Protein AF-A0A2V8CDM1-F1 (afdb_monomer_lite)

Radius of gyration: 17.48 Å; chains: 1; bounding box: 53×41×29 Å

Secondary structure (DSSP, 8-state):
-EEEEEEEE-TT-SS--EEEEEEEEETTTTEEEEEEEEE-TT--EE--TTT-TTHHHHHHHHHHHH---EET-S----SSS-TT--S-TTSTTS-TTTTTGGGGT-TTHHHHHHHHHHHHTT-

Foldseek 3Di:
DDKAWDKAADVVDPFQRIWIWIWDADPVVRDTDIDIDRADQPGEAEQCCVVPVVSLVRVLLCCQAPVHHYPPRPDNQHDPDDRLADDHNNHPPADPCGPPVVCVPDVCVVVVVVVVVVVVVVD

Sequence (123 aa):
MGSDLTATDWPPRTEGRFDVLYMLYSTRHRHRVRLKVKVAEQQPIPSVTGVWAAANWLEREVYDMFGVNFTGHPDRRRILMPEDWQGFPERKDYPLEGPGELLMENPLDWLKLRQAREEAEIE

Structure (mmCIF, N/CA/C/O backbone):
data_AF-A0A2V8CDM1-F1
#
_entry.id   AF-A0A2V8CDM1-F1
#
loop_
_atom_site.group_PDB
_atom_site.id
_atom_site.type_symbol
_atom_site.label_atom_id
_atom_site.label_alt_id
_atom_site.label_comp_id
_atom_site.label_asym_id
_atom_site.label_entity_id
_atom_site.label_seq_id
_atom_site.pdbx_PDB_ins_code
_atom_site.Cartn_x
_atom_site.Cartn_y
_atom_site.Cartn_z
_atom_site.occupancy
_atom_site.B_iso_or_equiv
_atom_site.auth_seq_id
_atom_site.auth_comp_id
_atom_site.auth_asym_id
_atom_site.auth_atom_id
_atom_site.pdbx_PDB_model_num
ATOM 1 N N . MET A 1 1 ? -17.979 -4.872 -11.709 1.00 55.91 1 MET A N 1
ATOM 2 C CA . MET A 1 1 ? -17.914 -4.032 -10.494 1.00 55.91 1 MET A CA 1
ATOM 3 C C . MET A 1 1 ? -16.573 -3.327 -10.567 1.00 55.91 1 MET A C 1
ATOM 5 O O . MET A 1 1 ? -15.583 -4.026 -10.711 1.00 55.91 1 MET A O 1
ATOM 9 N 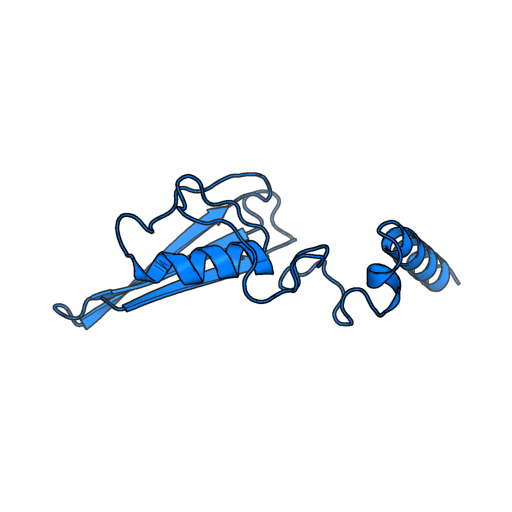N . GLY A 1 2 ? -16.541 -1.996 -10.641 1.00 58.91 2 GLY A N 1
ATOM 10 C CA . GLY A 1 2 ? -15.270 -1.264 -10.625 1.00 58.91 2 GLY A CA 1
ATOM 11 C C . GLY A 1 2 ? -14.826 -1.116 -9.176 1.00 58.91 2 GLY A C 1
ATOM 12 O O . GLY A 1 2 ? -15.636 -0.675 -8.358 1.00 58.91 2 GLY A O 1
ATOM 13 N N . SER A 1 3 ? -13.613 -1.550 -8.857 1.00 71.44 3 SER A N 1
ATOM 14 C CA . SER A 1 3 ? -13.016 -1.430 -7.529 1.00 71.44 3 SER A CA 1
ATOM 15 C C . SER A 1 3 ? -11.662 -0.754 -7.680 1.00 71.44 3 SER A C 1
ATOM 17 O O . SER A 1 3 ? -10.787 -1.315 -8.330 1.00 71.44 3 SER A O 1
ATOM 19 N N . ASP A 1 4 ? -11.524 0.438 -7.120 1.00 87.25 4 ASP A N 1
ATOM 20 C CA . ASP A 1 4 ? -10.242 1.130 -6.974 1.00 87.25 4 ASP A CA 1
ATOM 21 C C . ASP A 1 4 ? -9.787 0.971 -5.511 1.00 87.25 4 ASP A C 1
ATOM 23 O O . ASP A 1 4 ? -10.626 0.794 -4.617 1.00 87.25 4 ASP A O 1
ATOM 27 N N . LEU A 1 5 ? -8.480 0.938 -5.274 1.00 91.31 5 LEU A N 1
ATOM 28 C CA . LEU A 1 5 ? -7.871 0.704 -3.975 1.00 91.31 5 LEU A CA 1
ATOM 29 C C . LEU A 1 5 ? -6.650 1.610 -3.860 1.00 91.31 5 LEU A C 1
ATOM 31 O O . LEU A 1 5 ? -5.743 1.560 -4.680 1.00 91.31 5 LEU A O 1
ATOM 35 N N . THR A 1 6 ? -6.641 2.427 -2.814 1.00 92.38 6 THR A N 1
ATOM 36 C CA . THR A 1 6 ? -5.552 3.360 -2.522 1.00 92.38 6 THR A CA 1
ATOM 37 C C . THR A 1 6 ? -5.270 3.384 -1.024 1.00 92.38 6 THR A C 1
ATOM 39 O O . THR A 1 6 ? -6.052 2.857 -0.226 1.00 92.38 6 THR A O 1
ATOM 42 N N . ALA A 1 7 ? -4.168 4.000 -0.615 1.00 93.50 7 ALA A N 1
ATOM 43 C CA . ALA A 1 7 ? -3.851 4.211 0.787 1.00 93.50 7 ALA A CA 1
ATOM 44 C C . ALA A 1 7 ? -3.511 5.677 1.064 1.00 93.50 7 ALA A C 1
ATOM 46 O O . ALA A 1 7 ? -3.249 6.477 0.171 1.00 93.50 7 ALA A O 1
ATOM 47 N N . THR A 1 8 ? -3.591 6.067 2.329 1.00 92.50 8 THR A N 1
ATOM 48 C CA . THR A 1 8 ? -3.200 7.403 2.777 1.00 92.50 8 THR A CA 1
ATOM 49 C C . THR A 1 8 ? -2.445 7.298 4.088 1.00 92.50 8 THR A C 1
ATOM 51 O O . THR A 1 8 ? -2.928 6.666 5.028 1.00 92.50 8 THR A O 1
ATOM 54 N N . ASP A 1 9 ? -1.298 7.966 4.164 1.00 90.94 9 ASP A N 1
ATOM 55 C CA . ASP A 1 9 ? -0.483 8.053 5.374 1.00 90.94 9 ASP A CA 1
ATOM 56 C C . ASP A 1 9 ? -0.932 9.218 6.283 1.00 90.94 9 ASP A C 1
ATOM 58 O O . ASP A 1 9 ? -1.088 10.370 5.850 1.00 90.94 9 ASP A O 1
ATOM 62 N N . TRP A 1 10 ? -1.138 8.922 7.567 1.00 88.81 10 TRP A N 1
ATOM 63 C CA . TRP A 1 10 ? -1.468 9.866 8.637 1.00 88.81 10 TRP A CA 1
ATOM 64 C C . TRP A 1 10 ? -0.462 9.757 9.799 1.00 88.81 10 TRP A C 1
ATOM 66 O O . TRP A 1 10 ? -0.808 9.206 10.847 1.00 88.81 10 TRP A O 1
ATOM 76 N N . PRO A 1 11 ? 0.740 10.357 9.672 1.00 81.75 11 PRO A N 1
ATOM 77 C CA . PRO A 1 11 ? 1.795 10.296 10.688 1.00 81.75 11 PRO A CA 1
ATOM 78 C C . PRO A 1 11 ? 1.384 10.729 12.107 1.00 81.75 11 PRO A C 1
ATOM 80 O O . PRO A 1 11 ? 1.836 10.099 13.057 1.00 81.75 11 PRO A O 1
ATOM 83 N N . PRO A 1 12 ? 0.506 11.739 12.309 1.00 82.81 12 PRO A N 1
ATOM 84 C CA . PRO A 1 12 ? 0.114 12.158 13.658 1.00 82.81 12 PRO A CA 1
ATOM 85 C C . PRO A 1 12 ? -0.718 11.129 14.438 1.00 82.81 12 PRO A C 1
ATOM 87 O O . PRO A 1 12 ? -1.038 11.367 15.601 1.00 82.81 12 PRO A O 1
ATOM 90 N N . ARG A 1 13 ? -1.149 10.023 13.815 1.00 80.94 13 ARG A N 1
ATOM 91 C CA . ARG A 1 13 ? -1.975 9.007 14.475 1.00 80.94 13 ARG A CA 1
ATOM 92 C C . ARG A 1 13 ? -1.112 7.919 15.094 1.00 80.94 13 ARG A C 1
ATOM 94 O O . ARG A 1 13 ? -0.431 7.185 14.388 1.00 80.94 13 ARG A O 1
ATOM 101 N N . THR A 1 14 ? -1.236 7.767 16.408 1.00 66.88 14 THR A N 1
ATOM 102 C CA . THR A 1 14 ? -0.565 6.716 17.184 1.00 66.88 14 THR A CA 1
ATOM 103 C C . THR A 1 14 ? -1.111 5.320 16.859 1.00 66.88 14 THR A C 1
ATOM 105 O O . THR A 1 14 ? -0.359 4.352 16.837 1.00 66.88 14 THR A O 1
ATOM 108 N N . GLU A 1 15 ? -2.407 5.217 16.544 1.00 74.38 15 GLU A N 1
ATOM 109 C CA . GLU A 1 15 ? -3.071 3.973 16.142 1.00 74.38 15 GLU A CA 1
ATOM 110 C C . GLU A 1 15 ? -3.573 4.078 14.696 1.00 74.38 15 GLU A C 1
ATOM 112 O O . GLU A 1 15 ? -4.355 4.969 14.351 1.00 74.38 15 GLU A O 1
ATOM 117 N N . GLY A 1 16 ? -3.139 3.153 13.835 1.00 78.06 16 GLY A N 1
ATOM 118 C CA . GLY A 1 16 ? -3.583 3.104 12.440 1.00 78.06 16 GLY A CA 1
ATOM 119 C C . GLY A 1 16 ? -3.039 4.253 11.586 1.00 78.06 16 GLY A C 1
ATOM 120 O O . GLY A 1 16 ? -3.811 5.087 11.100 1.00 78.06 16 GLY A O 1
ATOM 121 N N . ARG A 1 17 ? -1.709 4.274 11.406 1.00 86.44 17 ARG A N 1
ATOM 122 C CA . ARG A 1 17 ? -0.968 5.224 10.557 1.00 86.44 17 ARG A CA 1
ATOM 123 C C . ARG A 1 17 ? -1.518 5.271 9.129 1.00 86.44 17 ARG A C 1
ATOM 125 O O . ARG A 1 17 ? -1.691 6.353 8.573 1.00 86.44 17 ARG A O 1
ATOM 132 N N . PHE A 1 18 ? -1.846 4.116 8.559 1.00 91.50 18 PHE A N 1
ATOM 133 C CA . PHE A 1 18 ? -2.331 4.004 7.191 1.00 91.50 18 PHE A CA 1
ATOM 134 C C . PHE A 1 18 ? -3.849 3.847 7.154 1.00 91.50 18 PHE A C 1
ATOM 136 O O . PHE A 1 18 ? -4.443 3.062 7.892 1.00 91.50 18 PHE A O 1
ATOM 143 N N . ASP A 1 19 ? -4.488 4.587 6.257 1.00 93.25 19 ASP A N 1
ATOM 144 C CA . ASP A 1 19 ? -5.883 4.389 5.890 1.00 93.25 19 ASP A CA 1
ATOM 145 C C . ASP A 1 19 ? -5.927 3.729 4.502 1.00 93.25 19 ASP A C 1
ATOM 147 O O . ASP A 1 19 ? -5.671 4.399 3.505 1.00 93.25 19 ASP A O 1
ATOM 151 N N . VAL A 1 20 ? -6.272 2.443 4.426 1.00 93.12 20 VAL A N 1
ATOM 152 C CA . VAL A 1 20 ? -6.497 1.732 3.157 1.00 93.12 20 VAL A CA 1
ATOM 153 C C . VAL A 1 20 ? -7.953 1.917 2.740 1.00 93.12 20 VAL A C 1
ATOM 155 O O . VAL A 1 20 ? -8.882 1.653 3.506 1.00 93.12 20 VAL A O 1
ATOM 158 N N . LEU A 1 21 ? -8.161 2.417 1.532 1.00 93.81 21 LEU A N 1
ATOM 159 C CA . LEU A 1 21 ? -9.448 2.837 0.999 1.00 93.81 21 LEU A CA 1
ATOM 160 C C . LEU A 1 21 ? -9.816 1.935 -0.173 1.00 93.81 21 LEU A C 1
ATOM 162 O O . LEU A 1 21 ? -9.080 1.865 -1.147 1.00 93.81 21 LEU A O 1
ATOM 166 N N . TYR A 1 22 ? -10.981 1.298 -0.095 1.00 92.12 22 TYR A N 1
ATOM 167 C CA . TYR A 1 22 ? -11.565 0.533 -1.193 1.00 92.12 22 TYR A CA 1
ATOM 168 C C . TYR A 1 22 ? -12.773 1.292 -1.731 1.00 92.12 22 TYR A C 1
ATOM 170 O O . TYR A 1 22 ? -13.751 1.522 -1.012 1.00 92.12 22 TYR A O 1
ATOM 178 N N . MET A 1 23 ? -12.729 1.675 -2.999 1.00 91.94 23 MET A N 1
ATOM 179 C CA . MET A 1 23 ? -13.803 2.374 -3.692 1.00 91.94 23 MET A CA 1
ATOM 180 C C . MET A 1 23 ? -14.546 1.383 -4.578 1.00 91.94 23 MET A C 1
ATOM 182 O O . MET A 1 23 ? -14.115 1.062 -5.679 1.00 91.94 23 MET A O 1
ATOM 186 N N . LEU A 1 24 ? -15.689 0.906 -4.095 1.00 90.62 24 LEU A N 1
ATOM 187 C CA . LEU A 1 24 ? -16.498 -0.111 -4.749 1.00 90.62 24 LEU A CA 1
ATOM 188 C C . LEU A 1 24 ? -17.675 0.526 -5.489 1.00 90.62 24 LEU A C 1
ATOM 190 O O . LEU A 1 24 ? -18.421 1.333 -4.928 1.00 90.62 24 LEU A O 1
ATOM 194 N N . TYR A 1 25 ? -17.891 0.121 -6.739 1.00 90.75 25 TYR A N 1
ATOM 195 C CA . TYR A 1 25 ? -19.025 0.567 -7.543 1.00 90.75 25 TYR A CA 1
ATOM 196 C C . TYR A 1 25 ? -19.922 -0.589 -7.988 1.00 90.75 25 TYR A C 1
ATOM 198 O O . TYR A 1 25 ? -19.510 -1.451 -8.771 1.00 90.75 25 TYR A O 1
ATOM 206 N N . SER A 1 26 ? -21.183 -0.562 -7.550 1.00 89.44 26 SER A N 1
ATOM 207 C CA . SER A 1 26 ? -22.220 -1.491 -8.002 1.00 89.44 26 SER A CA 1
ATOM 208 C C . SER A 1 26 ? -22.865 -0.985 -9.290 1.00 89.44 26 SER A C 1
ATOM 210 O O . SER A 1 26 ? -23.568 0.022 -9.282 1.00 89.44 26 SER A O 1
ATOM 212 N N . THR A 1 27 ? -22.687 -1.711 -10.395 1.00 89.00 27 THR A N 1
ATOM 213 C CA . THR A 1 27 ? -23.297 -1.374 -11.694 1.00 89.00 27 THR A CA 1
ATOM 214 C C . THR A 1 27 ? -24.813 -1.579 -11.695 1.00 89.00 27 THR A C 1
ATOM 216 O O . THR A 1 27 ? -25.533 -0.800 -12.309 1.00 89.00 27 THR A O 1
ATOM 219 N N . ARG A 1 28 ? -25.312 -2.586 -10.962 1.00 92.94 28 ARG A N 1
ATOM 220 C CA . ARG A 1 28 ? -26.747 -2.906 -10.865 1.00 92.94 28 ARG A CA 1
ATOM 221 C C . ARG A 1 28 ? -27.536 -1.823 -10.133 1.00 92.94 28 ARG A C 1
ATOM 223 O O . ARG A 1 28 ? -28.589 -1.408 -10.598 1.00 92.94 28 ARG A O 1
ATOM 230 N N . HIS A 1 29 ? -27.027 -1.379 -8.986 1.00 92.69 29 HIS A N 1
ATOM 231 C CA . HIS A 1 29 ? -27.705 -0.388 -8.146 1.00 92.69 29 HIS A CA 1
ATOM 232 C C . HIS A 1 29 ? -27.219 1.043 -8.407 1.00 92.69 29 HIS A C 1
ATOM 234 O O . HIS A 1 29 ? -27.802 1.986 -7.892 1.00 92.69 29 HIS A O 1
ATOM 240 N N . ARG A 1 30 ? -26.162 1.218 -9.215 1.00 91.38 30 ARG A N 1
ATOM 241 C CA . ARG A 1 30 ? -25.482 2.500 -9.470 1.00 91.38 30 ARG A CA 1
ATOM 242 C C . ARG A 1 30 ? -25.004 3.198 -8.189 1.00 91.38 30 ARG A C 1
ATOM 244 O O . ARG A 1 30 ? -24.876 4.417 -8.150 1.00 91.38 30 ARG A O 1
ATOM 251 N N . HIS A 1 31 ? -24.701 2.420 -7.152 1.00 92.50 31 HIS A N 1
ATOM 252 C CA . HIS A 1 31 ? -24.218 2.919 -5.867 1.00 92.50 31 HIS A CA 1
ATOM 253 C C . HIS A 1 31 ? -22.695 2.849 -5.774 1.00 92.50 31 HIS A C 1
ATOM 255 O O . HIS A 1 31 ? -22.070 1.910 -6.277 1.00 92.50 31 HIS A O 1
ATOM 261 N N . ARG A 1 32 ? -22.113 3.833 -5.085 1.00 91.62 32 ARG A N 1
ATOM 262 C CA . ARG A 1 32 ? -20.696 3.875 -4.712 1.00 91.62 32 ARG A CA 1
ATOM 263 C C . ARG A 1 32 ? -20.579 3.671 -3.210 1.00 91.62 32 ARG A C 1
ATOM 265 O O . ARG A 1 32 ? -21.247 4.361 -2.447 1.00 91.62 32 ARG A O 1
ATOM 272 N N . VAL A 1 33 ? -19.728 2.741 -2.802 1.00 92.06 33 VAL A N 1
ATOM 273 C CA . VAL A 1 33 ? -19.409 2.474 -1.399 1.00 92.06 33 VAL A CA 1
ATOM 274 C C . VAL A 1 33 ? -17.912 2.654 -1.227 1.00 92.06 33 VAL A C 1
ATOM 276 O O . VAL A 1 33 ? -17.131 2.143 -2.025 1.00 92.06 33 VAL A O 1
ATOM 279 N N . ARG A 1 34 ? -17.509 3.392 -0.193 1.00 92.94 34 ARG A N 1
ATOM 280 C CA . ARG A 1 34 ? -16.106 3.540 0.183 1.00 92.94 34 ARG A CA 1
ATOM 281 C C . ARG A 1 34 ? -15.884 2.834 1.510 1.00 92.94 34 ARG A C 1
ATOM 283 O O . ARG A 1 34 ? -16.430 3.264 2.522 1.00 92.94 34 ARG A O 1
ATOM 290 N N . LEU A 1 35 ? -15.096 1.769 1.497 1.00 91.12 35 LEU A N 1
ATOM 291 C CA . LEU A 1 35 ? -14.653 1.095 2.709 1.00 91.12 35 LEU A CA 1
ATOM 292 C C . LEU A 1 35 ? -13.304 1.680 3.115 1.00 91.12 35 LEU A C 1
ATOM 294 O O . LEU A 1 35 ? -12.411 1.808 2.284 1.00 91.12 35 LEU A O 1
ATOM 298 N N . LYS A 1 36 ? -13.166 2.048 4.384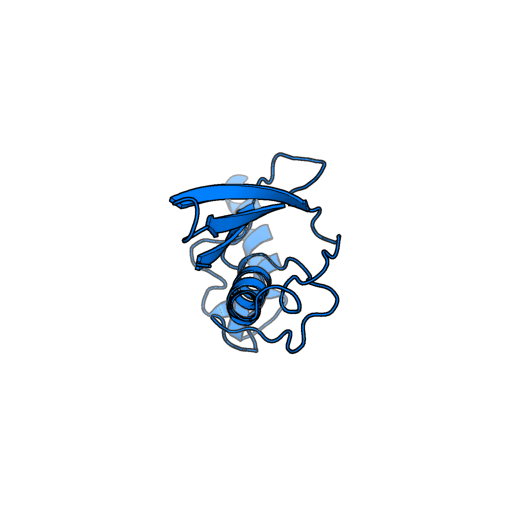 1.00 92.44 36 LYS A N 1
ATOM 299 C CA . LYS A 1 36 ? -11.937 2.615 4.931 1.00 92.44 36 LYS A CA 1
ATOM 300 C C . LYS A 1 36 ? -11.449 1.727 6.063 1.00 92.44 36 LYS A C 1
ATOM 302 O O . LYS A 1 36 ? -12.160 1.554 7.049 1.00 92.44 36 LYS A O 1
ATOM 307 N N . VAL A 1 37 ? -10.249 1.188 5.914 1.00 91.56 37 VAL A N 1
ATOM 308 C CA . VAL A 1 37 ? -9.615 0.289 6.876 1.00 91.56 37 VAL A CA 1
ATOM 309 C C . VAL A 1 37 ? -8.413 0.999 7.476 1.00 91.56 37 VAL A C 1
ATOM 311 O O . VAL A 1 37 ? -7.580 1.536 6.751 1.00 91.56 37 VAL A O 1
ATOM 314 N N . LYS A 1 38 ? -8.338 1.020 8.804 1.00 91.88 38 LYS A N 1
ATOM 315 C CA . LYS A 1 38 ? -7.201 1.577 9.538 1.00 91.88 38 LYS A CA 1
ATOM 316 C C . LYS A 1 38 ? -6.179 0.483 9.774 1.00 91.88 38 LYS A C 1
ATOM 318 O O . LYS A 1 38 ? -6.547 -0.582 10.261 1.00 91.88 38 LYS A O 1
ATOM 323 N N . VAL A 1 39 ? -4.926 0.750 9.430 1.00 90.94 39 VAL A N 1
ATOM 324 C CA . VAL A 1 39 ? -3.848 -0.237 9.450 1.00 90.94 39 VAL A CA 1
ATOM 325 C C . VAL A 1 39 ? -2.617 0.377 10.106 1.00 90.94 39 VAL A C 1
ATOM 327 O O . VAL A 1 39 ? -2.194 1.482 9.757 1.00 90.94 39 VAL A O 1
ATOM 330 N N . ALA A 1 40 ? -2.063 -0.310 11.104 1.00 89.88 40 ALA A N 1
ATOM 331 C CA . ALA A 1 40 ? -0.773 0.054 11.681 1.00 89.88 40 ALA A CA 1
ATOM 332 C C . ALA A 1 40 ? 0.380 -0.409 10.774 1.00 89.88 40 ALA A C 1
ATOM 334 O O . ALA A 1 40 ? 0.222 -1.325 9.977 1.00 89.88 40 ALA A O 1
ATOM 335 N N . GLU A 1 41 ? 1.559 0.195 10.907 1.00 83.00 41 GLU A N 1
ATOM 336 C CA . GLU A 1 41 ? 2.669 -0.008 9.964 1.00 83.00 41 GLU A CA 1
ATOM 337 C C . GLU A 1 41 ? 3.145 -1.459 9.818 1.00 83.00 41 GLU A C 1
ATOM 339 O O . GLU A 1 41 ? 3.497 -1.884 8.724 1.00 83.00 41 GLU A O 1
ATOM 344 N N . GLN A 1 42 ? 3.096 -2.236 10.898 1.00 83.75 42 GLN A N 1
ATOM 345 C CA . GLN A 1 42 ? 3.496 -3.646 10.906 1.00 83.75 42 GLN A CA 1
ATOM 346 C C . GLN A 1 42 ? 2.297 -4.604 10.905 1.00 83.75 42 GLN A C 1
ATOM 348 O O . GLN A 1 42 ? 2.460 -5.810 11.082 1.00 83.75 42 GLN A O 1
ATOM 353 N N . GLN A 1 43 ? 1.078 -4.085 10.742 1.00 88.75 43 GLN A N 1
ATOM 354 C CA . GLN A 1 43 ? -0.131 -4.895 10.780 1.00 88.75 43 GLN A CA 1
ATOM 355 C C . GLN A 1 43 ? -0.476 -5.392 9.371 1.00 88.75 43 GLN A C 1
ATOM 357 O O . GLN A 1 43 ? -0.836 -4.584 8.513 1.00 88.75 43 GLN A O 1
ATOM 362 N N . PRO A 1 44 ? -0.416 -6.709 9.112 1.00 89.88 44 PRO A N 1
ATOM 363 C CA . PRO A 1 44 ? -0.861 -7.243 7.838 1.00 89.88 44 PRO A CA 1
ATOM 364 C C . PRO A 1 44 ? -2.388 -7.201 7.722 1.00 89.88 44 PRO A C 1
ATOM 366 O O . PRO A 1 44 ? -3.105 -7.422 8.702 1.00 89.88 44 PRO A O 1
ATOM 369 N N . ILE A 1 45 ? -2.884 -6.995 6.504 1.00 91.75 45 ILE A N 1
ATOM 370 C CA . ILE A 1 45 ? -4.310 -7.063 6.167 1.00 91.75 45 ILE A CA 1
ATOM 371 C C . ILE A 1 45 ? -4.590 -8.185 5.166 1.00 91.75 45 ILE A C 1
ATOM 373 O O . ILE A 1 45 ? -3.732 -8.484 4.343 1.00 91.75 45 ILE A O 1
ATOM 377 N N . PRO A 1 46 ? -5.765 -8.832 5.210 1.00 92.94 46 PRO A N 1
ATOM 378 C CA . PRO A 1 46 ? -6.101 -9.868 4.243 1.00 92.94 46 PRO A CA 1
ATOM 379 C C . PRO A 1 46 ? -6.265 -9.277 2.840 1.00 92.94 46 PRO A C 1
ATOM 381 O O . PRO A 1 46 ? -6.930 -8.257 2.659 1.00 92.94 46 PRO A O 1
ATOM 384 N N . SER A 1 47 ? -5.681 -9.952 1.853 1.00 92.12 47 SER A N 1
ATOM 385 C CA . SER A 1 47 ? -5.872 -9.658 0.435 1.00 92.12 47 SER A CA 1
ATOM 386 C C . SER A 1 47 ? -7.320 -9.911 0.017 1.00 92.12 47 SER A C 1
ATOM 388 O O . SER A 1 47 ? -7.935 -10.901 0.423 1.00 92.12 47 SER A O 1
ATOM 390 N N . VAL A 1 48 ? -7.860 -9.048 -0.840 1.00 91.06 48 VAL A N 1
ATOM 391 C CA . VAL A 1 48 ? -9.188 -9.203 -1.447 1.00 91.06 48 VAL A CA 1
ATOM 392 C C . VAL A 1 48 ? -9.110 -9.687 -2.896 1.00 91.06 48 VAL A C 1
ATOM 394 O O . VAL A 1 48 ? -10.139 -9.780 -3.566 1.00 91.06 48 VAL A O 1
ATOM 397 N N . THR A 1 49 ? -7.922 -10.071 -3.372 1.00 90.19 49 THR A N 1
ATOM 398 C CA . THR A 1 49 ? -7.707 -10.659 -4.709 1.00 90.19 49 THR A CA 1
ATOM 399 C C . THR A 1 49 ? -8.592 -11.870 -5.002 1.00 90.19 49 THR A C 1
ATOM 401 O O . THR A 1 49 ? -9.046 -12.034 -6.133 1.00 90.19 49 THR A O 1
ATOM 404 N N . GLY A 1 50 ? -8.902 -12.685 -3.986 1.00 87.25 50 GLY A N 1
ATOM 405 C CA . GLY A 1 50 ? -9.829 -13.817 -4.111 1.00 87.25 50 GLY A CA 1
ATOM 406 C C . GLY A 1 50 ? -11.295 -13.415 -4.329 1.00 87.25 50 GLY A C 1
ATOM 407 O O . GLY A 1 50 ? -12.081 -14.219 -4.823 1.00 87.25 50 GLY A O 1
ATOM 408 N N . VAL A 1 51 ? -11.669 -12.177 -3.987 1.00 88.69 51 VAL A N 1
ATOM 409 C CA . VAL A 1 51 ? -13.014 -11.618 -4.209 1.00 88.69 51 VAL A CA 1
ATOM 410 C C . VAL A 1 51 ? -13.048 -10.807 -5.506 1.00 88.69 51 VAL A C 1
ATOM 412 O O . VAL A 1 51 ? -13.963 -10.959 -6.316 1.00 88.69 51 VAL A O 1
ATOM 415 N N . TRP A 1 52 ? -12.039 -9.957 -5.719 1.00 87.50 52 TRP A N 1
ATOM 416 C CA . TRP A 1 52 ? -11.911 -9.100 -6.893 1.00 87.50 52 TRP A CA 1
ATOM 417 C C . TRP A 1 52 ? -10.526 -9.250 -7.518 1.00 87.50 52 TRP A C 1
ATOM 419 O O . TRP A 1 52 ? -9.543 -8.722 -7.009 1.00 87.50 52 TRP A O 1
ATOM 429 N N . ALA A 1 53 ? -10.457 -9.879 -8.693 1.00 87.12 53 ALA A N 1
ATOM 430 C CA . ALA A 1 53 ? -9.195 -10.064 -9.415 1.00 87.12 53 ALA A CA 1
ATOM 431 C C . ALA A 1 53 ? -8.486 -8.737 -9.764 1.00 87.12 53 ALA A C 1
ATOM 433 O O . ALA A 1 53 ? -7.260 -8.691 -9.843 1.00 87.12 53 ALA A O 1
ATOM 434 N N . ALA A 1 54 ? -9.246 -7.645 -9.926 1.00 86.50 54 ALA A N 1
ATOM 435 C CA . ALA A 1 54 ? -8.700 -6.308 -10.170 1.00 86.50 54 ALA A CA 1
ATOM 436 C C . ALA A 1 54 ? -7.840 -5.785 -9.003 1.00 86.50 54 ALA A C 1
ATOM 438 O O . ALA A 1 54 ? -6.954 -4.966 -9.228 1.00 86.50 54 ALA A O 1
ATOM 439 N N . ALA A 1 55 ? -8.051 -6.287 -7.779 1.00 89.31 55 ALA A N 1
ATOM 440 C CA . ALA A 1 55 ? -7.285 -5.879 -6.606 1.00 89.31 55 ALA A CA 1
ATOM 441 C C . ALA A 1 55 ? -5.815 -6.322 -6.658 1.00 89.31 55 ALA A C 1
ATOM 443 O O . ALA A 1 55 ? -5.004 -5.751 -5.947 1.00 89.31 55 ALA A O 1
ATOM 444 N N . ASN A 1 56 ? -5.445 -7.278 -7.519 1.00 91.00 56 ASN A N 1
ATOM 445 C CA . ASN A 1 56 ? -4.070 -7.787 -7.605 1.00 91.00 56 ASN A CA 1
ATOM 446 C C . ASN A 1 56 ? -3.060 -6.663 -7.890 1.00 91.00 56 ASN A C 1
ATOM 448 O O . ASN A 1 56 ? -2.071 -6.487 -7.187 1.00 91.00 56 ASN A O 1
ATOM 452 N N . TRP A 1 57 ? -3.351 -5.839 -8.893 1.00 90.44 57 TRP A N 1
ATOM 453 C CA . TRP A 1 57 ? -2.474 -4.731 -9.266 1.00 90.44 57 TRP A CA 1
ATOM 454 C C . TRP A 1 57 ? -2.470 -3.618 -8.212 1.00 90.44 57 TRP A C 1
ATOM 456 O O . TRP A 1 57 ? -1.414 -3.088 -7.882 1.00 90.44 57 TRP A O 1
ATOM 466 N N . LEU A 1 58 ? -3.634 -3.321 -7.634 1.00 91.69 58 LEU A N 1
ATOM 467 C CA . LEU A 1 58 ? -3.808 -2.213 -6.694 1.00 91.69 58 LEU A CA 1
ATOM 468 C C . LEU A 1 58 ? -3.220 -2.516 -5.306 1.00 91.69 58 LEU A C 1
ATOM 470 O O . LEU A 1 58 ? -2.624 -1.652 -4.670 1.00 91.69 58 LEU A O 1
ATOM 474 N N . GLU A 1 59 ? -3.341 -3.757 -4.830 1.00 92.38 59 GLU A N 1
ATOM 475 C CA . GLU A 1 59 ? -2.698 -4.192 -3.584 1.00 92.38 59 GLU A CA 1
ATOM 476 C C . GLU A 1 59 ? -1.170 -4.155 -3.713 1.00 92.38 59 GLU A C 1
ATOM 478 O O . GLU A 1 59 ? -0.481 -3.759 -2.772 1.00 92.38 59 GLU A O 1
ATOM 483 N N . ARG A 1 60 ? -0.630 -4.490 -4.895 1.00 93.00 60 ARG A N 1
ATOM 484 C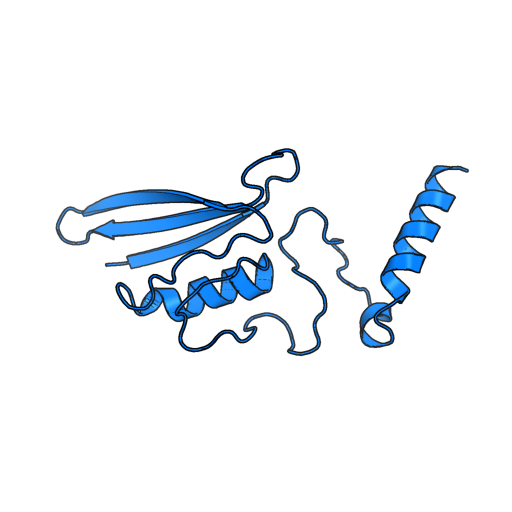 CA . ARG A 1 60 ? 0.806 -4.360 -5.187 1.00 93.00 60 ARG A CA 1
ATOM 485 C C . ARG A 1 60 ? 1.268 -2.910 -5.240 1.00 93.00 60 ARG A C 1
ATOM 487 O O . ARG A 1 60 ? 2.340 -2.614 -4.727 1.00 93.00 60 ARG A O 1
ATOM 494 N N . GLU A 1 61 ? 0.475 -2.019 -5.823 1.00 92.62 61 GLU A N 1
ATOM 495 C CA . GLU A 1 61 ? 0.757 -0.581 -5.829 1.00 92.62 61 GLU A CA 1
ATOM 496 C C . GLU A 1 61 ? 0.822 -0.025 -4.402 1.00 92.62 61 GLU A C 1
ATOM 498 O O . GLU A 1 61 ? 1.804 0.613 -4.027 1.00 92.62 61 GLU A O 1
ATOM 503 N N . VAL A 1 62 ? -0.168 -0.336 -3.560 1.00 92.81 62 VAL A N 1
ATOM 504 C CA . VAL A 1 62 ? -0.171 0.104 -2.157 1.00 92.81 62 VAL A CA 1
ATOM 505 C C . VAL A 1 62 ? 0.982 -0.508 -1.361 1.00 92.81 62 VAL A C 1
ATOM 507 O O . VAL A 1 62 ? 1.569 0.166 -0.510 1.00 92.81 62 VAL A O 1
ATOM 510 N N . TYR A 1 63 ? 1.346 -1.758 -1.642 1.00 92.12 63 TYR A N 1
ATOM 511 C CA . TYR A 1 63 ? 2.536 -2.371 -1.062 1.00 92.12 63 TYR A CA 1
ATOM 512 C C . TYR A 1 63 ? 3.819 -1.630 -1.470 1.00 92.12 6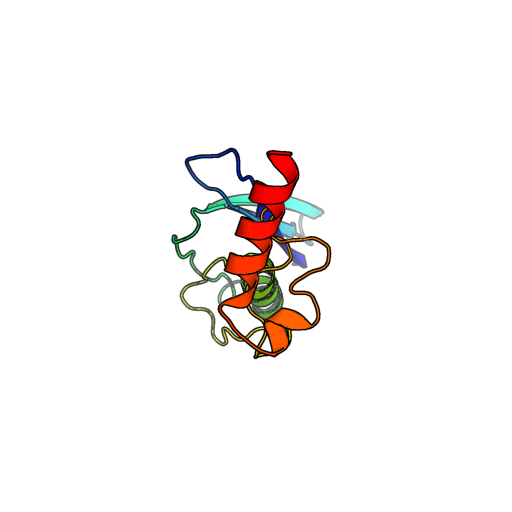3 TYR A C 1
ATOM 514 O O . TYR A 1 63 ? 4.634 -1.315 -0.611 1.00 92.12 63 TYR A O 1
ATOM 522 N N . ASP A 1 64 ? 3.987 -1.296 -2.748 1.00 91.94 64 ASP A N 1
ATOM 523 C CA . ASP A 1 64 ? 5.197 -0.644 -3.264 1.00 91.94 64 ASP A CA 1
ATOM 524 C C . ASP A 1 64 ? 5.327 0.824 -2.816 1.00 91.94 64 ASP A C 1
ATOM 526 O O . ASP A 1 64 ? 6.421 1.302 -2.518 1.00 91.94 64 ASP A O 1
ATOM 530 N N . MET A 1 65 ? 4.200 1.534 -2.718 1.00 91.50 65 MET A N 1
ATOM 531 C CA . MET A 1 65 ? 4.162 2.964 -2.399 1.00 91.50 65 MET A CA 1
ATOM 532 C C . MET A 1 65 ? 4.094 3.269 -0.903 1.00 91.50 65 MET A C 1
ATOM 534 O O . MET A 1 65 ? 4.700 4.240 -0.457 1.00 91.50 65 MET A O 1
ATOM 538 N N . PHE A 1 66 ? 3.372 2.456 -0.122 1.00 90.69 66 PHE A N 1
ATOM 539 C CA . PHE A 1 66 ? 3.141 2.684 1.311 1.00 90.69 66 PHE A CA 1
ATOM 540 C C . PHE A 1 66 ? 3.725 1.586 2.205 1.00 90.69 66 PHE A C 1
ATOM 542 O O . PHE A 1 66 ? 3.856 1.791 3.413 1.00 90.69 66 PHE A O 1
ATOM 549 N N . GLY A 1 67 ? 4.079 0.419 1.666 1.00 89.88 67 GLY A N 1
ATOM 550 C CA . GLY A 1 67 ? 4.616 -0.696 2.452 1.00 89.88 67 GLY A CA 1
ATOM 551 C C . GLY A 1 67 ? 3.581 -1.441 3.288 1.00 89.88 67 GLY A C 1
ATOM 552 O O . GLY A 1 67 ? 3.947 -2.110 4.251 1.00 89.88 67 GLY A O 1
ATOM 553 N N . VAL A 1 68 ? 2.291 -1.324 2.961 1.00 90.94 68 VAL A N 1
ATOM 554 C CA . VAL A 1 68 ? 1.230 -2.068 3.656 1.00 90.94 68 VAL A CA 1
ATOM 555 C C . VAL A 1 68 ? 1.257 -3.529 3.213 1.00 90.94 68 VAL A C 1
ATOM 557 O O . VAL A 1 68 ? 1.217 -3.828 2.022 1.00 90.94 68 VAL A O 1
ATOM 560 N N . ASN A 1 69 ? 1.304 -4.453 4.173 1.00 90.69 69 ASN A N 1
ATOM 561 C CA . ASN A 1 69 ? 1.450 -5.874 3.880 1.00 90.69 69 ASN A CA 1
ATOM 562 C C . ASN A 1 69 ? 0.090 -6.575 3.705 1.00 90.69 69 ASN A C 1
ATOM 564 O O . ASN A 1 69 ? -0.748 -6.541 4.607 1.00 90.69 69 ASN A O 1
ATOM 568 N N . PHE A 1 70 ? -0.099 -7.273 2.581 1.00 92.31 70 PHE A N 1
ATOM 569 C CA . PHE A 1 70 ? -1.324 -8.020 2.270 1.00 92.31 70 PHE A CA 1
ATOM 570 C C . PHE A 1 70 ? -1.120 -9.535 2.409 1.00 92.31 70 PHE A C 1
ATOM 572 O O . PHE A 1 70 ? -0.366 -10.138 1.646 1.00 92.31 70 PHE A O 1
ATOM 579 N N . THR A 1 71 ? -1.787 -10.195 3.356 1.00 92.94 71 THR A N 1
ATOM 580 C CA . THR A 1 71 ? -1.724 -11.655 3.537 1.00 92.94 71 THR A CA 1
ATOM 581 C C . THR A 1 71 ? -2.602 -12.386 2.526 1.00 92.94 71 THR A C 1
ATOM 583 O O . THR A 1 71 ? -3.733 -11.995 2.260 1.00 92.94 71 THR A O 1
ATOM 586 N N . GLY A 1 72 ? -2.081 -13.474 1.952 1.00 88.50 72 GLY A N 1
ATOM 587 C CA . GLY A 1 72 ? -2.801 -14.271 0.949 1.00 88.50 72 GLY A CA 1
ATOM 588 C C . GLY A 1 72 ? -2.732 -13.735 -0.487 1.00 88.50 72 GLY A C 1
ATOM 589 O O . GLY A 1 72 ? -3.326 -14.342 -1.371 1.00 88.50 72 GLY A O 1
ATOM 590 N N . HIS A 1 73 ? -1.993 -12.648 -0.741 1.00 89.56 73 HIS A N 1
ATOM 591 C CA . HIS A 1 73 ? -1.782 -12.139 -2.098 1.00 89.56 73 HIS A CA 1
ATOM 592 C C . HIS A 1 73 ? -0.892 -13.094 -2.931 1.00 89.56 73 HIS A C 1
ATOM 594 O O . HIS A 1 73 ? 0.148 -13.521 -2.414 1.00 89.56 73 HIS A O 1
ATOM 600 N N . PRO A 1 74 ? -1.248 -13.405 -4.198 1.00 88.81 74 PRO A N 1
ATOM 601 C CA . PRO A 1 74 ? -0.546 -14.393 -5.028 1.00 88.81 74 PRO A CA 1
ATOM 602 C C . PRO A 1 74 ? 0.877 -13.989 -5.446 1.00 88.81 74 PRO A C 1
ATOM 604 O O . PRO A 1 74 ? 1.741 -14.853 -5.542 1.00 88.81 74 PRO A O 1
ATOM 607 N N . ASP A 1 75 ? 1.139 -12.700 -5.684 1.00 86.00 75 ASP A N 1
ATOM 608 C CA . ASP A 1 75 ? 2.460 -12.202 -6.105 1.00 86.00 75 ASP A CA 1
ATOM 609 C C . ASP A 1 75 ? 2.771 -10.836 -5.473 1.00 86.00 75 ASP A C 1
ATOM 611 O O . ASP A 1 75 ? 2.154 -9.835 -5.824 1.00 86.00 75 ASP A O 1
ATOM 615 N N . ARG A 1 76 ? 3.689 -10.783 -4.501 1.00 77.94 76 ARG A N 1
ATOM 616 C CA . ARG A 1 76 ? 4.013 -9.561 -3.734 1.00 77.94 76 ARG A CA 1
ATOM 617 C C . ARG A 1 76 ? 5.320 -8.920 -4.180 1.00 77.94 76 ARG A C 1
ATOM 619 O O . ARG A 1 76 ? 6.219 -8.685 -3.377 1.00 77.94 76 ARG A O 1
ATOM 626 N N . ARG A 1 77 ? 5.435 -8.656 -5.473 1.00 86.75 77 ARG A N 1
ATOM 627 C CA . ARG A 1 77 ? 6.567 -7.909 -6.027 1.00 86.75 77 ARG A CA 1
ATOM 628 C C . ARG A 1 77 ? 6.208 -6.443 -6.221 1.00 86.75 77 ARG A C 1
ATOM 630 O O . ARG A 1 77 ? 5.048 -6.132 -6.521 1.00 86.75 77 ARG A O 1
ATOM 637 N N . ARG A 1 78 ? 7.223 -5.577 -6.105 1.00 84.94 78 ARG A N 1
ATOM 638 C CA . ARG A 1 78 ? 7.153 -4.168 -6.521 1.00 84.94 78 ARG A CA 1
ATOM 639 C C . ARG A 1 78 ? 6.673 -4.072 -7.974 1.00 84.94 78 ARG A C 1
ATOM 641 O O . ARG A 1 78 ? 6.714 -5.056 -8.723 1.00 84.94 78 ARG A O 1
ATOM 648 N N . ILE A 1 79 ? 6.127 -2.923 -8.347 1.00 89.00 79 ILE A N 1
ATOM 649 C CA . ILE A 1 79 ? 5.549 -2.727 -9.680 1.00 89.00 79 ILE A CA 1
ATOM 650 C C . ILE A 1 79 ? 5.881 -1.365 -10.273 1.00 89.00 79 ILE A C 1
ATOM 652 O O . ILE A 1 79 ? 6.132 -1.287 -11.472 1.00 89.00 79 ILE A O 1
ATOM 656 N N . LEU A 1 80 ? 5.860 -0.313 -9.460 1.00 87.75 80 LEU A N 1
ATOM 657 C CA . LEU A 1 80 ? 6.166 1.039 -9.903 1.00 87.75 80 LEU A CA 1
ATOM 658 C C . LEU A 1 80 ? 7.652 1.331 -9.727 1.00 87.75 80 LEU A C 1
ATOM 660 O O . LEU A 1 80 ? 8.269 1.910 -10.617 1.00 87.75 80 LEU A O 1
ATOM 664 N N . MET A 1 81 ? 8.225 0.931 -8.592 1.00 86.19 81 MET A N 1
ATOM 665 C CA . MET A 1 81 ? 9.635 1.164 -8.300 1.00 86.19 81 MET A CA 1
ATOM 666 C C . MET A 1 81 ? 10.525 0.034 -8.829 1.00 86.19 81 MET A C 1
ATOM 668 O O . MET A 1 81 ? 10.089 -1.122 -8.874 1.00 86.19 81 MET A O 1
ATOM 672 N N . PRO A 1 82 ? 11.789 0.344 -9.181 1.00 84.75 82 PRO A N 1
ATOM 673 C CA . PRO A 1 82 ? 12.807 -0.669 -9.445 1.00 84.75 82 PRO A CA 1
ATOM 674 C C . PRO A 1 82 ? 12.932 -1.675 -8.292 1.00 84.75 82 PRO A C 1
ATOM 676 O O . PRO A 1 82 ? 12.659 -1.348 -7.135 1.00 84.75 82 PRO A O 1
ATOM 679 N N . GLU A 1 83 ? 13.379 -2.897 -8.590 1.00 79.62 83 GLU A N 1
ATOM 680 C CA . GLU A 1 83 ? 13.499 -3.969 -7.587 1.00 79.62 83 GLU A CA 1
ATOM 681 C C . GLU A 1 83 ? 14.456 -3.600 -6.441 1.00 79.62 83 GLU A C 1
ATOM 683 O O . GLU A 1 83 ? 14.174 -3.916 -5.284 1.00 79.62 83 GLU A O 1
ATOM 688 N N . ASP A 1 84 ? 15.510 -2.841 -6.751 1.00 79.50 84 ASP A N 1
ATOM 689 C CA . ASP A 1 84 ? 16.539 -2.397 -5.802 1.00 79.50 84 ASP A CA 1
ATOM 690 C C . ASP A 1 84 ? 16.142 -1.141 -5.006 1.00 79.50 84 ASP A C 1
ATOM 692 O O . ASP A 1 84 ? 16.919 -0.625 -4.199 1.00 79.50 84 ASP A O 1
ATOM 696 N N . TRP A 1 85 ? 14.932 -0.616 -5.221 1.00 80.12 85 TRP A N 1
ATOM 697 C CA . TRP A 1 85 ? 14.488 0.600 -4.553 1.00 80.12 85 TRP A CA 1
ATOM 698 C C . TRP A 1 85 ? 14.327 0.391 -3.047 1.00 80.12 85 TRP A C 1
ATOM 700 O O . TRP A 1 85 ? 13.680 -0.556 -2.584 1.00 80.12 85 TRP A O 1
ATOM 710 N N . GLN A 1 86 ? 14.861 1.330 -2.267 1.00 78.62 86 GLN A N 1
ATOM 711 C CA . GLN A 1 86 ? 14.766 1.325 -0.812 1.00 78.62 86 GLN A CA 1
ATOM 712 C C . GLN A 1 86 ? 13.762 2.379 -0.332 1.00 78.62 86 GLN A C 1
ATOM 714 O O . GLN A 1 86 ? 13.833 3.562 -0.668 1.00 78.62 86 GLN A O 1
ATOM 719 N N . GLY A 1 87 ? 12.807 1.925 0.481 1.00 84.00 87 GLY A N 1
ATOM 720 C CA . GLY A 1 87 ? 11.726 2.747 1.019 1.00 84.00 87 GLY A CA 1
ATOM 721 C C . GLY A 1 87 ? 10.437 2.738 0.190 1.00 84.00 87 GLY A C 1
ATOM 722 O O . GLY A 1 87 ? 10.240 1.890 -0.689 1.00 84.00 87 GLY A O 1
ATOM 723 N N . PHE A 1 88 ? 9.550 3.666 0.557 1.00 87.94 88 PHE A N 1
ATOM 724 C CA . PHE A 1 88 ? 8.142 3.739 0.162 1.00 87.94 88 PHE A CA 1
ATOM 725 C C . PHE A 1 88 ? 7.790 5.205 -0.167 1.00 87.94 88 PHE A C 1
ATOM 727 O O . PHE A 1 88 ? 7.598 5.989 0.766 1.00 87.94 88 PHE A O 1
ATOM 734 N N . PRO A 1 89 ? 7.763 5.589 -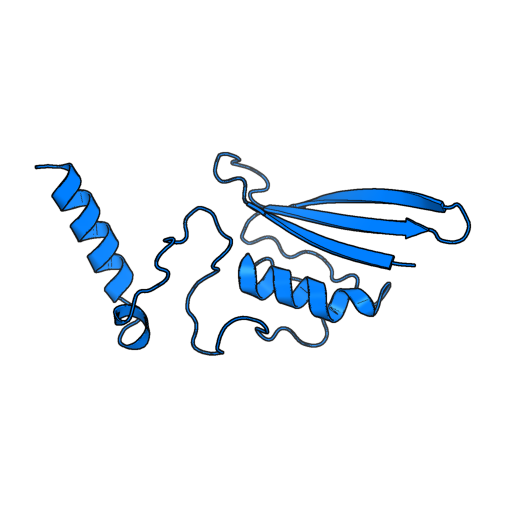1.458 1.00 86.75 89 PRO A N 1
ATOM 735 C CA . PRO A 1 89 ? 7.729 6.993 -1.879 1.00 86.75 89 PRO A CA 1
ATOM 736 C C . PRO A 1 89 ? 6.541 7.825 -1.387 1.00 86.75 89 PRO A C 1
ATOM 738 O O . PRO A 1 89 ? 6.702 9.003 -1.094 1.00 86.75 89 PRO A O 1
ATOM 741 N N . GLU A 1 90 ? 5.354 7.230 -1.274 1.00 89.00 90 GLU A N 1
ATOM 742 C CA . GLU A 1 90 ? 4.119 7.953 -0.921 1.00 89.00 90 GLU A CA 1
ATOM 743 C C . GLU A 1 90 ? 3.914 8.092 0.595 1.00 89.00 90 GLU A C 1
ATOM 745 O O . GLU A 1 90 ? 2.879 8.580 1.071 1.00 89.00 90 GLU A O 1
ATOM 750 N N . ARG A 1 91 ? 4.888 7.656 1.400 1.00 88.38 91 ARG A N 1
ATOM 751 C CA . ARG A 1 91 ? 4.865 7.950 2.829 1.00 88.38 91 ARG A CA 1
ATOM 752 C C . ARG A 1 91 ? 5.304 9.386 3.075 1.00 88.38 91 ARG A C 1
ATOM 754 O O . ARG A 1 91 ? 6.217 9.901 2.442 1.00 88.38 91 ARG A O 1
ATOM 761 N N . LYS A 1 92 ? 4.681 10.042 4.051 1.00 85.31 92 LYS A N 1
ATOM 762 C CA . LYS A 1 92 ? 4.934 11.468 4.325 1.00 85.31 92 LYS A CA 1
ATOM 763 C C . LYS A 1 92 ? 6.277 11.744 5.001 1.00 85.31 92 LYS A C 1
ATOM 765 O O . LYS A 1 92 ? 6.682 12.896 5.089 1.00 85.31 92 LYS A O 1
ATOM 770 N N . ASP A 1 93 ? 6.925 10.710 5.523 1.00 82.94 93 ASP A N 1
ATOM 771 C CA . ASP A 1 93 ? 8.293 10.742 6.039 1.00 82.94 93 ASP A CA 1
ATOM 772 C C . ASP A 1 93 ? 9.347 10.535 4.941 1.00 82.94 93 ASP A C 1
ATOM 774 O O . ASP A 1 93 ? 10.537 10.703 5.211 1.00 82.94 93 ASP A O 1
ATOM 778 N N . TYR A 1 94 ? 8.937 10.194 3.716 1.00 79.75 94 TYR A N 1
ATOM 779 C CA . TYR A 1 94 ? 9.849 9.999 2.600 1.00 79.75 94 TYR A CA 1
ATOM 780 C C . TYR A 1 94 ? 10.269 11.347 1.981 1.00 79.75 94 TYR A C 1
ATOM 782 O O . TYR A 1 94 ? 9.419 12.214 1.761 1.00 79.75 94 TYR A O 1
ATOM 790 N N . PRO A 1 95 ? 11.569 11.568 1.707 1.00 79.06 95 PRO A N 1
ATOM 791 C CA . PRO A 1 95 ? 12.045 12.812 1.106 1.00 79.06 95 PRO A CA 1
ATOM 792 C C . PRO A 1 95 ? 11.521 12.989 -0.327 1.00 79.06 95 PRO A C 1
ATOM 794 O O . PRO A 1 95 ? 11.495 12.042 -1.110 1.00 79.06 95 PRO A O 1
ATOM 797 N N . LEU A 1 96 ? 11.143 14.222 -0.687 1.00 72.00 96 LEU A N 1
ATOM 798 C CA . LEU A 1 96 ? 10.554 14.547 -1.997 1.00 72.00 96 LEU A CA 1
ATOM 799 C C . LEU A 1 96 ? 11.526 14.336 -3.166 1.00 72.00 96 LEU A C 1
ATOM 801 O O . LEU A 1 96 ? 11.118 13.892 -4.233 1.00 72.00 96 LEU A O 1
ATOM 805 N N . GLU A 1 97 ? 12.811 14.624 -2.957 1.00 67.44 97 GLU A N 1
ATOM 806 C CA . GLU A 1 97 ? 13.879 14.373 -3.941 1.00 67.44 97 GLU A CA 1
ATOM 807 C C . GLU A 1 97 ? 14.183 12.874 -4.095 1.00 67.44 97 GLU A C 1
ATOM 809 O O . GLU A 1 97 ? 15.032 12.460 -4.886 1.00 67.44 97 GLU A O 1
ATOM 814 N N . GLY A 1 98 ? 13.461 12.047 -3.338 1.00 62.91 98 GLY A N 1
ATOM 815 C CA . GLY A 1 98 ? 13.712 10.640 -3.222 1.00 62.91 98 GLY A CA 1
ATOM 816 C C . GLY A 1 98 ? 15.069 10.379 -2.576 1.00 62.91 98 GLY A C 1
ATOM 817 O O . GLY A 1 98 ? 15.613 11.214 -1.853 1.00 62.91 98 GLY A O 1
ATOM 818 N N . PRO A 1 99 ? 15.630 9.200 -2.830 1.00 56.75 99 PRO A N 1
ATOM 819 C CA . PRO A 1 99 ? 16.907 8.795 -2.288 1.00 56.75 99 PRO A CA 1
ATOM 820 C C . PRO A 1 99 ? 18.116 9.652 -2.734 1.00 56.75 99 PRO A C 1
ATOM 822 O O . PRO A 1 99 ? 19.221 9.464 -2.223 1.00 56.75 99 PRO A O 1
ATOM 825 N N . GLY A 1 100 ? 17.944 10.554 -3.709 1.00 53.78 100 GLY A N 1
ATOM 826 C CA . GLY A 1 100 ? 19.053 11.101 -4.493 1.00 53.78 100 GLY A CA 1
ATOM 827 C C . GLY A 1 100 ? 19.826 10.005 -5.248 1.00 53.78 100 GLY A C 1
ATOM 828 O O . GLY A 1 100 ? 19.525 8.816 -5.144 1.00 53.78 100 GLY A O 1
ATOM 829 N N . GLU A 1 101 ? 20.857 10.390 -6.002 1.00 50.16 101 GLU A N 1
ATOM 830 C CA . GLU A 1 101 ? 21.806 9.442 -6.621 1.00 50.16 101 GLU A CA 1
ATOM 831 C C . GLU A 1 101 ? 22.552 8.596 -5.563 1.00 50.16 101 GLU A C 1
ATOM 833 O O . GLU A 1 101 ? 22.923 7.456 -5.824 1.00 50.16 101 GLU A O 1
ATOM 838 N N . LEU A 1 102 ? 22.701 9.111 -4.333 1.00 48.88 102 LEU A N 1
ATOM 839 C CA . LEU A 1 102 ? 23.497 8.495 -3.262 1.00 48.88 102 LEU A CA 1
ATOM 840 C C . LEU A 1 102 ? 22.963 7.147 -2.750 1.00 48.88 102 LEU A C 1
ATOM 842 O O . LEU A 1 102 ? 23.735 6.255 -2.409 1.00 48.88 102 LEU A O 1
ATOM 846 N N . LEU A 1 103 ? 21.648 6.957 -2.688 1.00 53.12 103 LEU A N 1
ATOM 847 C CA . LEU A 1 103 ? 21.064 5.714 -2.161 1.00 53.12 103 LEU A CA 1
ATOM 848 C C . LEU A 1 103 ? 21.053 4.567 -3.184 1.00 53.12 103 LEU A C 1
ATOM 850 O O . LEU A 1 103 ? 20.739 3.437 -2.806 1.00 53.12 103 LEU A O 1
ATOM 854 N N . MET A 1 104 ? 21.429 4.829 -4.445 1.00 50.34 104 MET A N 1
ATOM 855 C CA . MET A 1 104 ? 21.777 3.754 -5.380 1.00 50.34 104 MET A CA 1
ATOM 856 C C . MET A 1 104 ? 23.123 3.104 -5.032 1.00 50.34 104 MET A C 1
ATOM 858 O O . MET A 1 104 ? 23.336 1.947 -5.388 1.00 50.34 104 MET A O 1
ATOM 862 N N . GLU A 1 105 ? 24.012 3.802 -4.316 1.00 52.00 105 GLU A N 1
ATOM 863 C CA . GLU A 1 105 ? 25.370 3.317 -4.049 1.00 52.00 105 GLU A CA 1
ATOM 864 C C . GLU A 1 105 ? 25.527 2.660 -2.667 1.00 52.00 105 GLU A C 1
ATOM 866 O O . GLU A 1 105 ? 26.253 1.668 -2.551 1.00 52.00 105 GLU A O 1
ATOM 871 N N . ASN A 1 106 ? 24.851 3.151 -1.613 1.00 51.31 106 ASN A N 1
ATOM 872 C CA . ASN A 1 106 ? 24.991 2.583 -0.264 1.00 51.31 106 ASN A CA 1
ATOM 873 C C . ASN A 1 106 ? 23.734 2.730 0.640 1.00 51.31 106 ASN A C 1
ATOM 875 O O . ASN A 1 106 ? 23.286 3.847 0.909 1.00 51.31 106 ASN A O 1
ATOM 879 N N . PRO A 1 107 ? 23.206 1.628 1.224 1.00 52.69 107 PRO A N 1
ATOM 880 C CA . PRO A 1 107 ? 22.066 1.628 2.157 1.00 52.69 107 PRO A CA 1
ATOM 881 C C . PRO A 1 107 ? 22.199 2.489 3.428 1.00 52.69 107 PRO A C 1
ATOM 883 O O . PRO A 1 107 ? 21.209 2.686 4.129 1.00 52.69 107 PRO A O 1
ATOM 886 N N . LEU A 1 108 ? 23.398 2.967 3.781 1.00 62.25 108 LEU A N 1
ATOM 887 C CA . LEU A 1 108 ? 23.649 3.764 4.993 1.00 62.25 108 LEU A CA 1
ATOM 888 C C . LEU A 1 108 ? 23.690 5.280 4.748 1.00 62.25 108 LEU A C 1
ATOM 890 O O . LEU A 1 108 ? 23.742 6.048 5.710 1.00 62.25 108 LEU A O 1
ATOM 894 N N . ASP A 1 109 ? 23.654 5.737 3.496 1.00 59.69 109 ASP A N 1
ATOM 895 C CA . ASP A 1 109 ? 23.866 7.157 3.184 1.00 59.69 109 ASP A CA 1
ATOM 896 C C . ASP A 1 109 ? 22.693 8.058 3.599 1.00 59.69 109 ASP A C 1
ATOM 898 O O . ASP A 1 109 ? 22.875 9.247 3.863 1.00 59.69 109 ASP A O 1
ATOM 902 N N . TRP A 1 110 ? 21.504 7.488 3.808 1.00 59.69 110 TRP A N 1
ATOM 903 C CA . TRP A 1 110 ? 20.348 8.231 4.318 1.00 59.69 110 TRP A CA 1
ATOM 904 C C . TRP A 1 110 ? 20.500 8.677 5.780 1.00 59.69 110 TRP A C 1
ATOM 906 O O . TRP A 1 110 ? 19.970 9.721 6.162 1.00 59.69 110 TRP A O 1
ATOM 916 N N . LEU A 1 111 ? 21.247 7.924 6.599 1.00 58.25 111 LEU A N 1
ATOM 917 C CA . LEU A 1 111 ? 21.559 8.317 7.978 1.00 58.25 111 LEU A CA 1
ATOM 918 C C . LEU A 1 111 ? 22.453 9.561 7.996 1.00 58.25 111 LEU A C 1
ATOM 920 O O . LEU A 1 111 ? 22.243 10.449 8.819 1.00 58.25 111 LEU A O 1
ATOM 924 N N . LYS A 1 112 ? 23.385 9.653 7.037 1.00 60.25 112 LYS A N 1
ATOM 925 C CA . LYS A 1 112 ? 24.271 10.812 6.873 1.00 60.25 112 LYS A CA 1
ATOM 926 C C . LYS A 1 112 ? 23.491 12.058 6.460 1.00 60.25 112 LYS A C 1
ATOM 928 O O . LYS A 1 112 ? 23.741 13.123 7.004 1.00 60.25 112 LYS A O 1
ATOM 933 N N . LEU A 1 113 ? 22.512 11.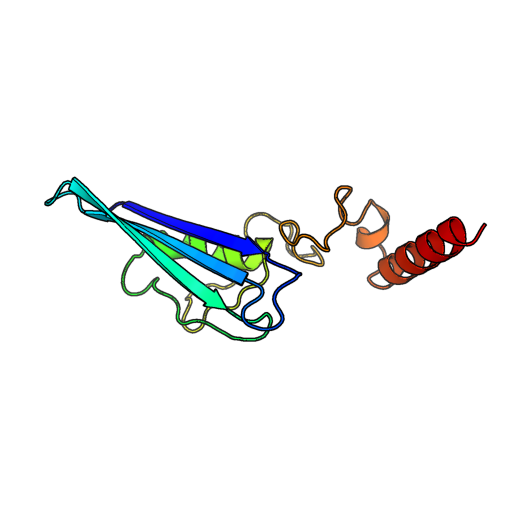926 5.559 1.00 57.56 113 LEU A N 1
ATOM 934 C CA . LEU A 1 113 ? 21.615 13.028 5.179 1.00 57.56 113 LEU A CA 1
ATOM 935 C C . LEU A 1 113 ? 20.762 13.524 6.355 1.00 57.56 113 LEU A C 1
ATOM 937 O O . LEU A 1 113 ? 20.565 14.728 6.505 1.00 57.56 113 LEU A O 1
ATOM 941 N N . ARG A 1 114 ? 20.267 12.609 7.201 1.00 59.75 114 ARG A N 1
ATOM 942 C CA . ARG A 1 114 ? 19.471 12.972 8.383 1.00 59.75 114 ARG A CA 1
ATOM 943 C C . ARG A 1 114 ? 20.308 13.739 9.408 1.00 59.75 114 ARG A C 1
ATOM 945 O O . ARG A 1 114 ? 19.867 14.784 9.869 1.00 59.75 114 ARG A O 1
ATOM 952 N N . GLN A 1 115 ? 21.520 13.256 9.688 1.00 64.19 115 GLN A N 1
ATOM 953 C CA . GLN A 1 115 ? 22.473 13.933 10.572 1.00 64.19 115 GLN A CA 1
ATOM 954 C C . GLN A 1 115 ? 22.913 15.289 10.012 1.00 64.19 115 GLN A C 1
ATOM 956 O O . GLN A 1 115 ? 22.854 16.277 10.730 1.00 64.19 115 GLN A O 1
ATOM 961 N N . ALA A 1 116 ? 23.250 15.370 8.721 1.00 59.72 116 ALA A N 1
ATOM 962 C CA . ALA A 1 116 ? 23.672 16.622 8.092 1.00 59.72 116 ALA A CA 1
ATOM 963 C C . ALA A 1 116 ? 22.577 17.702 8.116 1.00 59.72 116 ALA A C 1
ATOM 965 O O . ALA A 1 116 ? 22.869 18.885 8.272 1.00 59.72 116 ALA A O 1
ATOM 966 N N . ARG A 1 117 ? 21.304 17.309 7.974 1.00 57.47 117 ARG A N 1
ATOM 967 C CA . ARG A 1 117 ? 20.175 18.242 8.057 1.00 57.47 117 ARG A CA 1
ATOM 968 C C . ARG A 1 117 ? 19.907 18.710 9.489 1.00 57.47 117 ARG A C 1
ATOM 970 O O . ARG A 1 117 ? 19.620 19.884 9.679 1.00 57.47 117 ARG A O 1
ATOM 977 N N . GLU A 1 118 ? 20.014 17.820 10.476 1.00 62.91 118 GLU A N 1
ATOM 978 C CA . GLU A 1 118 ? 19.917 18.196 11.895 1.00 62.91 118 GLU A CA 1
ATOM 979 C C . GLU A 1 118 ? 21.060 19.140 12.301 1.00 62.91 118 GLU A C 1
ATOM 981 O O . GLU A 1 118 ? 20.823 20.113 13.008 1.00 62.91 118 GLU A O 1
ATOM 986 N N . GLU A 1 119 ? 22.278 18.910 11.806 1.00 57.59 119 GLU A N 1
ATOM 987 C CA . GLU A 1 119 ? 23.438 19.778 12.044 1.00 57.59 119 GLU A CA 1
ATOM 988 C C . GLU A 1 119 ? 23.271 21.169 11.408 1.00 57.59 119 GLU A C 1
ATOM 990 O O . GLU A 1 119 ? 23.598 22.167 12.045 1.00 57.59 119 GLU A O 1
ATOM 995 N N . ALA A 1 120 ? 22.696 21.254 10.204 1.00 58.03 120 ALA A N 1
ATOM 996 C CA . ALA A 1 120 ? 22.425 22.523 9.520 1.00 58.03 120 ALA A CA 1
ATOM 997 C C . ALA A 1 120 ? 21.265 23.337 10.128 1.00 58.03 120 ALA A C 1
ATOM 999 O O . ALA A 1 120 ? 21.160 24.530 9.868 1.00 58.03 120 ALA A O 1
ATOM 1000 N N . GLU A 1 121 ? 20.377 22.710 10.907 1.00 54.75 121 GLU A N 1
ATOM 1001 C CA . GLU A 1 121 ? 19.292 23.395 11.629 1.00 54.75 121 GLU A CA 1
ATOM 1002 C C . GLU A 1 121 ? 19.735 23.898 13.025 1.00 54.75 121 GLU A C 1
ATOM 1004 O O . GLU A 1 121 ? 18.979 24.616 13.684 1.00 54.75 121 GLU A O 1
ATOM 1009 N N . ILE A 1 122 ? 20.942 23.531 13.483 1.00 56.81 122 ILE A N 1
ATOM 1010 C CA . ILE A 1 122 ? 21.520 23.922 14.786 1.00 56.81 122 ILE A CA 1
ATOM 1011 C C . ILE A 1 122 ? 22.458 25.149 14.674 1.00 56.81 122 ILE A C 1
ATOM 1013 O O . ILE A 1 122 ? 22.768 25.764 15.698 1.00 56.81 122 ILE A O 1
ATOM 1017 N N . GLU A 1 123 ? 22.864 25.541 13.463 1.00 44.44 123 GLU A N 1
ATOM 1018 C CA . GLU A 1 123 ? 23.652 26.756 13.163 1.00 44.44 123 GLU A CA 1
ATOM 1019 C C . GLU A 1 123 ? 22.765 27.931 12.712 1.00 44.44 123 GLU A C 1
ATOM 1021 O O . GLU A 1 123 ? 22.986 29.058 13.220 1.00 44.44 123 GLU A O 1
#

pLDDT: mean 80.62, std 14.27, range [44.44, 93.81]